Protein AF-A0A915KIN1-F1 (afdb_monomer_lite)

InterPro domains:
  IPR012337 Ribonuclease H-like superfamily [SSF53098] (46-115)
  IPR052035 Zinc finger BED domain-containing [PTHR46481] (47-126)

Structure (mmCIF, N/CA/C/O backbone):
data_AF-A0A915KIN1-F1
#
_entry.id   AF-A0A915KIN1-F1
#
loop_
_atom_site.group_PDB
_atom_site.id
_atom_site.type_symbol
_atom_site.label_atom_id
_atom_site.label_alt_id
_atom_site.label_comp_id
_atom_site.label_asym_id
_atom_site.label_entity_id
_atom_site.label_seq_id
_atom_site.pdbx_PDB_ins_code
_atom_site.Cartn_x
_atom_site.Cartn_y
_atom_site.Cartn_z
_atom_site.occupancy
_atom_site.B_iso_or_equiv
_atom_site.auth_seq_id
_atom_site.auth_comp_id
_atom_site.auth_asym_id
_atom_site.auth_atom_id
_atom_site.pdbx_PDB_model_num
ATOM 1 N N . MET A 1 1 ? 2.874 13.376 5.082 1.00 59.50 1 MET A N 1
ATOM 2 C CA . MET A 1 1 ? 3.609 12.776 6.207 1.00 59.50 1 MET A CA 1
ATOM 3 C C . MET A 1 1 ? 2.782 11.733 6.937 1.00 59.50 1 MET A C 1
ATOM 5 O O . MET A 1 1 ? 2.859 10.599 6.524 1.00 59.50 1 MET A O 1
ATOM 9 N N . ILE A 1 2 ? 1.891 12.050 7.889 1.00 67.19 2 ILE A N 1
ATOM 10 C CA . ILE A 1 2 ? 1.251 11.019 8.751 1.00 67.19 2 ILE A CA 1
ATOM 11 C C . ILE A 1 2 ? 0.640 9.826 7.982 1.00 67.19 2 ILE A C 1
ATOM 13 O O . ILE A 1 2 ? 0.945 8.682 8.293 1.00 67.19 2 ILE A O 1
ATOM 17 N N . ALA A 1 3 ? -0.170 10.084 6.949 1.00 59.47 3 ALA A N 1
ATOM 18 C CA . ALA A 1 3 ? -0.791 9.022 6.147 1.00 59.47 3 ALA A CA 1
ATOM 19 C C . ALA A 1 3 ? 0.141 8.387 5.095 1.00 59.47 3 ALA A C 1
ATOM 21 O O . ALA A 1 3 ? -0.109 7.268 4.662 1.00 59.47 3 ALA A O 1
ATOM 22 N N . LEU A 1 4 ? 1.183 9.102 4.658 1.00 59.25 4 LEU A N 1
ATOM 23 C CA . LEU A 1 4 ? 2.142 8.603 3.661 1.00 59.25 4 LEU A CA 1
ATOM 24 C C . LEU A 1 4 ? 3.247 7.762 4.316 1.00 59.25 4 LEU A C 1
ATOM 26 O O . LEU A 1 4 ? 3.716 6.800 3.718 1.00 59.25 4 LEU A O 1
ATOM 30 N N . ASP A 1 5 ? 3.584 8.093 5.561 1.00 72.44 5 ASP A N 1
ATOM 31 C CA . ASP A 1 5 ? 4.670 7.514 6.357 1.00 72.44 5 ASP A CA 1
ATOM 32 C C . ASP A 1 5 ? 4.147 6.498 7.396 1.00 72.44 5 ASP A C 1
ATOM 34 O O . ASP A 1 5 ? 4.865 6.136 8.328 1.00 72.44 5 ASP A O 1
ATOM 38 N N . ASP A 1 6 ? 2.877 6.089 7.265 1.00 66.88 6 ASP A N 1
ATOM 39 C CA . ASP A 1 6 ? 2.170 5.109 8.110 1.00 66.88 6 ASP A CA 1
ATOM 40 C C . ASP A 1 6 ? 2.308 5.374 9.625 1.00 66.88 6 ASP A C 1
ATOM 42 O O . ASP A 1 6 ? 2.480 4.468 10.442 1.00 66.88 6 ASP A O 1
ATOM 46 N N . GLN A 1 7 ? 2.263 6.651 10.012 1.00 76.50 7 GLN A N 1
ATOM 47 C CA . GLN A 1 7 ? 2.440 7.066 11.399 1.00 76.50 7 GLN A CA 1
ATOM 48 C C . GLN A 1 7 ? 1.143 6.927 12.206 1.00 76.50 7 GLN A C 1
ATOM 50 O O . GLN A 1 7 ? 0.050 7.180 11.686 1.00 76.50 7 GLN A O 1
ATOM 55 N N . PRO A 1 8 ? 1.232 6.592 13.508 1.00 76.25 8 PRO A N 1
ATOM 56 C CA . PRO A 1 8 ? 0.056 6.505 14.361 1.00 76.25 8 PRO A CA 1
ATOM 57 C C . PRO A 1 8 ? -0.618 7.874 14.499 1.00 76.25 8 PRO A C 1
ATOM 59 O O . PRO A 1 8 ? 0.042 8.911 14.540 1.00 76.25 8 PRO A O 1
ATOM 62 N N . PHE A 1 9 ? -1.945 7.885 14.650 1.00 72.75 9 PHE A N 1
ATOM 63 C CA . PHE A 1 9 ? -2.726 9.127 14.763 1.00 72.75 9 PHE A CA 1
ATOM 64 C C . PHE A 1 9 ? -2.316 9.998 15.969 1.00 72.75 9 PHE A C 1
ATOM 66 O O . PHE A 1 9 ? -2.556 11.203 15.975 1.00 72.75 9 PHE A O 1
ATOM 73 N N . SER A 1 10 ? -1.641 9.415 16.967 1.00 77.75 10 SER A N 1
ATOM 74 C CA . SER A 1 10 ? -1.025 10.135 18.088 1.00 77.75 10 SER A CA 1
ATOM 75 C C . SER A 1 10 ? 0.025 11.163 17.647 1.00 77.75 10 SER A C 1
ATOM 77 O O . SER A 1 10 ? 0.214 12.160 18.340 1.00 77.75 10 SER A O 1
ATOM 79 N N . MET A 1 11 ? 0.648 10.997 16.470 1.00 82.88 11 MET A N 1
ATOM 80 C CA . MET A 1 11 ? 1.576 11.984 15.902 1.00 82.88 11 MET A CA 1
ATOM 81 C C . MET A 1 11 ? 0.930 13.355 15.707 1.00 82.88 11 MET A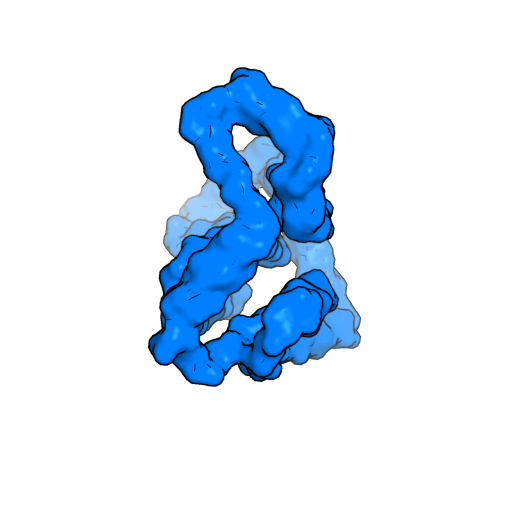 C 1
ATOM 83 O O . MET A 1 11 ? 1.594 14.367 15.911 1.00 82.88 11 MET A O 1
ATOM 87 N N . ALA A 1 12 ? -0.368 13.406 15.390 1.00 79.31 12 ALA A N 1
ATOM 88 C CA . ALA A 1 12 ? -1.092 14.664 15.228 1.00 79.31 12 ALA A CA 1
ATOM 89 C C . ALA A 1 12 ? -1.254 15.451 16.546 1.00 79.31 12 ALA A C 1
ATOM 91 O O . ALA A 1 12 ? -1.556 16.640 16.509 1.00 79.31 12 ALA A O 1
ATOM 92 N N . GLY A 1 13 ? -1.058 14.800 17.699 1.00 79.44 13 GLY A N 1
ATOM 93 C CA . GLY A 1 13 ? -1.089 15.427 19.023 1.00 79.44 13 GLY A CA 1
ATOM 94 C C . GLY A 1 13 ? 0.291 15.749 19.604 1.00 79.44 13 GLY A C 1
ATOM 95 O O . GLY A 1 13 ? 0.368 16.369 20.663 1.00 79.44 13 GLY A O 1
ATOM 96 N N . ASN A 1 14 ? 1.384 15.343 18.948 1.00 86.88 14 ASN A N 1
ATOM 97 C CA . ASN A 1 14 ? 2.732 15.552 19.474 1.00 86.88 14 ASN A CA 1
ATOM 98 C C . ASN A 1 14 ? 3.139 17.028 19.445 1.00 86.88 14 ASN A C 1
ATOM 100 O O . ASN A 1 14 ? 2.873 17.745 18.481 1.00 86.88 14 ASN A O 1
ATOM 104 N N . LEU A 1 15 ? 3.884 17.462 20.468 1.00 88.50 15 LEU A N 1
ATOM 105 C CA . LEU A 1 15 ? 4.315 18.856 20.626 1.00 88.50 15 LEU A CA 1
ATOM 106 C C . LEU A 1 15 ? 5.065 19.387 19.394 1.00 88.50 15 LEU A C 1
ATOM 108 O O . LEU A 1 15 ? 4.834 20.521 18.979 1.00 88.50 15 LEU A O 1
ATOM 112 N N . GLY A 1 16 ? 5.930 18.562 18.794 1.00 89.88 16 GLY A N 1
ATOM 113 C CA . GLY A 1 16 ? 6.670 18.918 17.582 1.00 89.88 16 GLY A CA 1
ATOM 114 C C . GLY A 1 16 ? 5.753 19.183 16.386 1.00 89.88 16 GLY A C 1
ATOM 115 O O . GLY A 1 16 ? 5.875 20.220 15.739 1.00 89.88 16 GLY A O 1
ATOM 116 N N . PHE A 1 17 ? 4.783 18.298 16.143 1.00 87.88 17 PHE A N 1
ATOM 117 C CA . PHE A 1 17 ? 3.814 18.459 15.058 1.00 87.88 17 PHE A CA 1
ATOM 118 C C . PHE A 1 17 ? 2.905 19.672 15.289 1.00 87.88 17 PHE A C 1
ATOM 120 O O . PHE A 1 17 ? 2.685 20.468 14.381 1.00 87.88 17 PHE A O 1
ATOM 127 N N . THR A 1 18 ? 2.451 19.880 16.526 1.00 88.50 18 THR A N 1
ATOM 128 C CA . THR A 1 18 ? 1.632 21.039 16.900 1.00 88.50 18 THR A CA 1
ATOM 129 C C . THR A 1 18 ? 2.379 22.358 16.698 1.00 88.50 18 THR A C 1
ATOM 131 O O . THR A 1 18 ? 1.809 23.315 16.176 1.00 88.50 18 THR A O 1
ATOM 134 N N . ARG A 1 19 ? 3.662 22.428 17.078 1.00 92.50 19 ARG A N 1
ATOM 135 C CA . ARG A 1 19 ? 4.508 23.610 16.835 1.00 92.50 19 ARG A CA 1
ATOM 136 C C . ARG A 1 19 ? 4.725 23.850 15.344 1.00 92.50 19 ARG A C 1
ATOM 138 O O . ARG A 1 19 ? 4.597 24.985 14.903 1.00 92.50 19 ARG A O 1
ATOM 145 N N . LEU A 1 20 ? 4.993 22.794 14.577 1.00 91.56 20 LEU A N 1
ATOM 146 C CA . LEU A 1 20 ? 5.152 22.882 13.127 1.00 91.56 20 LEU A CA 1
ATOM 147 C C . LEU A 1 20 ? 3.888 23.432 12.458 1.00 91.56 20 LEU A C 1
ATOM 149 O O . LEU A 1 20 ? 3.974 24.360 11.662 1.00 91.56 20 LEU A O 1
ATOM 153 N N . MET A 1 21 ? 2.714 22.907 12.808 1.00 91.06 21 MET A N 1
ATOM 154 C CA . MET A 1 21 ? 1.451 23.351 12.216 1.00 91.06 21 MET A CA 1
ATOM 155 C C . MET A 1 21 ? 1.132 24.809 12.548 1.00 91.06 21 MET A C 1
ATOM 157 O O . MET A 1 21 ? 0.655 25.523 11.676 1.00 91.06 21 MET A O 1
ATOM 161 N N . LYS A 1 22 ? 1.487 25.290 13.747 1.00 92.06 22 LYS A N 1
ATOM 162 C CA . LYS A 1 22 ? 1.381 26.720 14.084 1.00 92.06 22 LYS A CA 1
ATOM 163 C C . LYS A 1 22 ? 2.263 27.620 13.214 1.00 92.06 22 LYS A C 1
ATOM 165 O O . LYS A 1 22 ? 1.916 28.777 13.031 1.00 92.06 22 LYS A O 1
ATOM 170 N N . LEU A 1 23 ? 3.390 27.117 12.710 1.00 92.31 23 LEU A N 1
ATOM 171 C CA . LEU A 1 23 ? 4.284 27.879 11.833 1.00 92.31 23 LEU A CA 1
ATOM 172 C C . LEU A 1 23 ? 3.848 27.805 10.368 1.00 92.31 23 LEU A C 1
ATOM 174 O O . LEU A 1 23 ? 3.827 28.817 9.680 1.00 92.31 23 LEU A O 1
ATOM 178 N N . VAL A 1 24 ? 3.512 26.605 9.891 1.00 95.19 24 VAL A N 1
ATOM 179 C CA . VAL A 1 24 ? 3.211 26.351 8.473 1.00 95.19 24 VAL A CA 1
ATOM 180 C C . VAL A 1 24 ? 1.799 26.801 8.100 1.00 95.19 24 VAL A C 1
ATOM 182 O O . VAL A 1 24 ? 1.582 27.293 6.999 1.00 95.19 24 VAL A O 1
ATOM 185 N N . ALA A 1 25 ? 0.833 26.616 8.999 1.00 90.69 25 ALA A N 1
ATOM 186 C CA . ALA A 1 25 ? -0.571 26.934 8.768 1.00 90.69 25 ALA A CA 1
ATOM 187 C C . ALA A 1 25 ? -1.231 27.387 10.086 1.00 90.69 25 ALA A C 1
ATOM 189 O O . ALA A 1 25 ? -2.024 26.636 10.660 1.00 90.69 25 ALA A O 1
ATOM 190 N N . PRO A 1 26 ? -0.912 28.597 10.588 1.00 91.44 26 PRO A N 1
ATOM 191 C CA . PRO A 1 26 ? -1.399 29.096 11.881 1.00 91.44 26 PRO A CA 1
ATOM 192 C C . PRO A 1 26 ? -2.927 29.162 11.979 1.00 91.44 26 PRO A C 1
ATOM 194 O O . PRO A 1 26 ? -3.481 29.016 13.066 1.00 91.44 26 PRO A O 1
ATOM 197 N N . GLU A 1 27 ? -3.609 29.342 10.848 1.00 93.19 27 GLU A N 1
ATOM 198 C CA . GLU A 1 27 ? -5.072 29.382 10.769 1.00 93.19 27 GLU A CA 1
ATOM 199 C C . GLU A 1 27 ? -5.719 27.992 10.915 1.00 93.19 27 GLU A C 1
ATOM 201 O O . GLU A 1 27 ? -6.915 27.875 11.189 1.00 93.19 27 GLU A O 1
ATOM 206 N N . TYR A 1 28 ? -4.948 26.911 10.755 1.00 86.88 28 TYR A N 1
ATOM 207 C CA . TYR A 1 28 ? -5.469 25.553 10.828 1.00 86.88 28 TYR A CA 1
ATOM 208 C C . TYR A 1 28 ? -5.550 25.055 12.277 1.00 86.88 28 TYR A C 1
ATOM 210 O O . TYR A 1 28 ? -4.548 24.706 12.906 1.00 86.88 28 TYR A O 1
ATOM 218 N N . SER A 1 29 ? -6.773 24.949 12.804 1.00 81.88 29 SER A N 1
ATOM 219 C CA . SER A 1 29 ? -7.019 24.407 14.145 1.00 81.88 29 SER A CA 1
ATOM 220 C C . SER A 1 29 ? -6.908 22.878 14.168 1.00 81.88 29 SER A C 1
ATOM 222 O O . SER A 1 29 ? -7.795 22.147 13.711 1.00 81.88 29 SER A O 1
ATOM 224 N N . LEU A 1 30 ? -5.802 22.379 14.728 1.00 81.62 30 LEU A N 1
ATOM 225 C CA . LEU A 1 30 ? -5.609 20.957 14.995 1.00 81.62 30 LEU A CA 1
ATOM 226 C C . LEU A 1 30 ? -6.582 20.482 16.077 1.00 81.62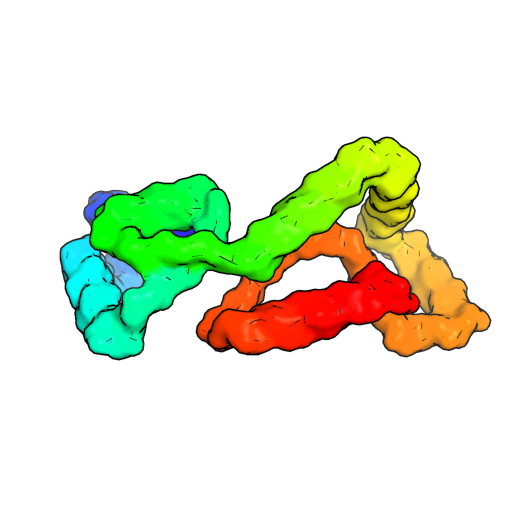 30 LEU A C 1
ATOM 228 O O . LEU A 1 30 ? -6.408 20.742 17.267 1.00 81.62 30 LEU A O 1
ATOM 232 N N . LYS A 1 31 ? -7.599 19.730 15.660 1.00 80.19 31 LYS A N 1
ATOM 233 C CA . LYS A 1 31 ? -8.512 19.061 16.589 1.00 80.19 31 LYS A CA 1
ATOM 234 C C . LYS A 1 31 ? -7.795 17.948 17.354 1.00 80.19 31 LYS A C 1
ATOM 236 O O . LYS A 1 31 ? -6.909 17.277 16.824 1.00 80.19 31 LYS A O 1
ATOM 241 N N . SER A 1 32 ? -8.228 17.711 18.590 1.00 77.31 32 SER A N 1
ATOM 242 C CA . SER A 1 32 ? -7.722 16.603 19.399 1.00 77.31 32 SER A CA 1
ATOM 243 C C . SER A 1 32 ? -8.085 15.249 18.782 1.00 77.31 32 SER A C 1
ATOM 245 O O . SER A 1 32 ? -9.084 15.108 18.070 1.00 77.31 32 SER A O 1
ATOM 247 N N . GLN A 1 33 ? -7.295 14.219 19.089 1.00 72.12 33 GLN A N 1
ATOM 248 C CA . GLN A 1 33 ? -7.574 12.848 18.654 1.00 72.12 33 GLN A CA 1
ATOM 249 C C . GLN A 1 33 ? -8.992 12.401 19.046 1.00 72.12 33 GLN A C 1
ATOM 251 O O . GLN A 1 33 ? -9.677 11.756 18.253 1.00 72.12 33 GLN A O 1
ATOM 256 N N . THR A 1 34 ? -9.458 12.783 20.235 1.00 77.06 34 THR A N 1
ATOM 257 C CA . THR A 1 34 ? -10.815 12.497 20.714 1.00 77.06 34 THR A CA 1
ATOM 258 C C . THR A 1 34 ? -11.869 13.156 19.832 1.00 77.06 34 THR A C 1
ATOM 260 O O . THR A 1 34 ? -12.813 12.487 19.423 1.00 77.06 34 THR A O 1
ATOM 263 N N . ALA A 1 35 ? -11.673 14.421 19.449 1.00 77.81 35 ALA A N 1
ATOM 264 C CA . ALA A 1 35 ? -12.586 15.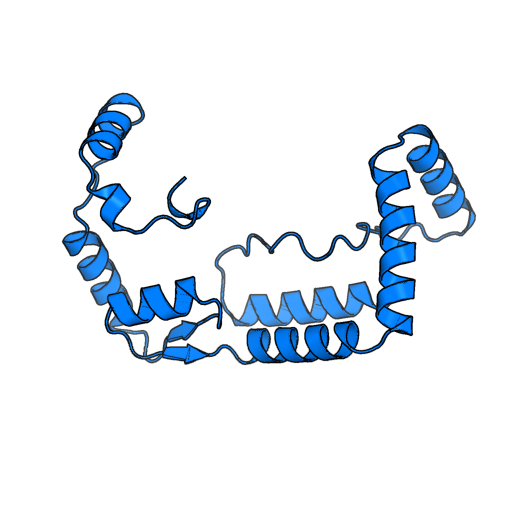129 18.557 1.00 77.81 35 ALA A CA 1
ATOM 265 C C . ALA A 1 35 ? -12.640 14.487 17.161 1.00 77.81 35 ALA A C 1
ATOM 267 O O . ALA A 1 35 ? -13.726 14.334 16.604 1.00 77.81 35 ALA A O 1
ATOM 268 N N . TYR A 1 36 ? -11.503 14.035 16.621 1.00 74.06 36 TYR A N 1
ATOM 269 C CA . TYR A 1 36 ? -11.487 13.271 15.369 1.00 74.06 36 TYR A CA 1
ATOM 270 C C . TYR A 1 36 ? -12.233 11.939 15.494 1.00 74.06 36 TYR A C 1
ATOM 272 O O . TYR A 1 36 ? -13.046 11.627 14.626 1.00 74.06 36 TYR A O 1
ATOM 280 N N . LYS A 1 37 ? -12.028 11.184 16.585 1.00 74.81 37 LYS A N 1
ATOM 281 C CA . LYS A 1 37 ? -12.775 9.942 16.862 1.00 74.81 37 LYS A CA 1
ATOM 282 C C . LYS A 1 37 ? -14.284 10.194 16.955 1.00 74.81 37 LYS A C 1
ATOM 284 O O . LYS A 1 37 ? -15.067 9.404 16.436 1.00 74.81 37 LYS A O 1
ATOM 289 N N . GLN A 1 38 ? -14.699 11.288 17.590 1.00 76.31 38 GLN A N 1
ATOM 290 C CA . GLN A 1 38 ? -16.107 11.642 17.793 1.00 76.31 38 GLN A CA 1
ATOM 291 C C . GLN A 1 38 ? -16.778 12.134 16.504 1.00 76.31 38 GLN A C 1
ATOM 293 O O . GLN A 1 38 ? -17.895 11.720 16.203 1.00 76.31 38 GLN A O 1
ATOM 298 N N . GLN A 1 39 ? -16.078 12.947 15.703 1.00 73.31 39 GLN A N 1
ATOM 299 C CA . GLN A 1 39 ? -16.534 13.329 14.363 1.00 73.31 39 GLN A CA 1
ATOM 300 C C . GLN A 1 39 ? -16.656 12.119 13.444 1.00 73.31 39 GLN A C 1
ATOM 302 O O . GLN A 1 39 ? -17.644 12.011 12.722 1.00 73.31 39 GLN A O 1
ATOM 307 N N . PHE A 1 40 ? -15.693 11.192 13.507 1.00 70.62 40 PHE A N 1
ATOM 308 C CA . PHE A 1 40 ? -15.826 9.907 12.837 1.00 70.62 40 PHE A CA 1
ATOM 309 C C . PHE A 1 40 ? -17.093 9.207 13.331 1.00 70.62 40 PHE A C 1
ATOM 311 O O . PHE A 1 40 ? -17.989 9.024 12.524 1.00 70.62 40 PHE A O 1
ATOM 318 N N . LYS A 1 41 ? -17.259 8.934 14.634 1.00 68.44 41 LYS A N 1
ATOM 319 C CA . LYS A 1 41 ? -18.465 8.273 15.185 1.00 68.44 41 LYS A CA 1
ATOM 320 C C . LYS A 1 41 ? -19.791 8.898 14.719 1.00 68.44 41 LYS A C 1
ATOM 322 O O . LYS A 1 41 ? -20.727 8.157 14.439 1.00 68.44 41 LYS A O 1
ATOM 327 N N . ALA A 1 42 ? -19.876 10.223 14.591 1.00 69.62 42 ALA A N 1
ATOM 328 C CA . ALA A 1 42 ? -21.077 10.904 14.097 1.00 69.62 42 ALA A CA 1
ATOM 329 C C . ALA A 1 42 ? -21.404 10.580 12.624 1.00 69.62 42 ALA A C 1
ATOM 331 O O . ALA A 1 42 ? -22.574 10.410 12.288 1.00 69.62 42 ALA A O 1
ATOM 332 N N . LEU A 1 43 ? -20.387 10.432 11.768 1.00 64.31 43 LEU A N 1
ATOM 333 C CA . LEU A 1 43 ? -20.539 10.010 10.369 1.00 64.31 43 LEU A CA 1
ATOM 334 C C . LEU A 1 43 ? -21.014 8.549 10.230 1.00 64.31 43 LEU A C 1
ATOM 336 O O . LEU A 1 43 ? -21.564 8.200 9.191 1.00 64.31 43 LEU A O 1
ATOM 340 N N . TYR A 1 44 ? -20.843 7.703 11.256 1.00 62.41 44 TYR A N 1
ATOM 341 C CA . TYR A 1 44 ? -21.196 6.272 11.211 1.00 62.41 44 TYR A CA 1
ATOM 342 C C . TYR A 1 44 ? -22.615 5.943 11.694 1.00 62.41 44 TYR A C 1
ATOM 344 O O . TYR A 1 44 ? -22.990 4.777 11.656 1.00 62.41 44 TYR A O 1
ATOM 352 N N . LYS A 1 45 ? -23.453 6.922 12.076 1.00 63.47 45 LYS A N 1
ATOM 353 C CA . LYS A 1 45 ? -24.875 6.649 12.398 1.00 63.47 45 LYS A CA 1
ATOM 354 C C . LYS A 1 45 ? -25.645 5.985 11.244 1.00 63.47 45 LYS A C 1
ATOM 356 O O . LYS A 1 45 ? -26.665 5.354 11.488 1.00 63.47 45 LYS A O 1
ATOM 361 N N . THR A 1 46 ? -25.163 6.129 10.012 1.00 63.81 46 THR A N 1
ATOM 362 C CA . THR A 1 46 ? -25.748 5.574 8.781 1.00 63.81 46 THR A CA 1
ATOM 363 C C . THR A 1 46 ? -24.933 4.427 8.177 1.00 63.81 46 THR A C 1
ATOM 365 O O . THR A 1 46 ? -25.330 3.867 7.158 1.00 63.81 46 THR A O 1
ATOM 368 N N . VAL A 1 47 ? -23.787 4.068 8.763 1.00 68.19 47 VAL A N 1
ATOM 369 C CA . VAL A 1 47 ? -22.879 3.054 8.212 1.00 68.19 47 VAL A CA 1
ATOM 370 C C . VAL A 1 47 ? -22.960 1.795 9.064 1.00 68.19 47 VAL A C 1
ATOM 372 O O . VAL A 1 47 ? -22.497 1.773 10.199 1.00 68.19 47 VAL A O 1
ATOM 375 N N . HIS A 1 48 ? -23.528 0.736 8.491 1.00 71.12 48 HIS A N 1
ATOM 376 C CA . HIS A 1 48 ? -23.763 -0.523 9.198 1.00 71.12 48 HIS A CA 1
ATOM 377 C C . HIS A 1 48 ? -22.515 -1.413 9.309 1.00 71.12 48 HIS A C 1
ATOM 379 O O . HIS A 1 48 ? -22.329 -2.065 10.328 1.00 71.12 48 HIS A O 1
ATOM 385 N N . ILE A 1 49 ? -21.658 -1.450 8.280 1.00 78.06 49 ILE A N 1
ATOM 386 C CA . ILE A 1 49 ? -20.465 -2.313 8.222 1.00 78.06 49 ILE A CA 1
ATOM 387 C C . ILE A 1 49 ? -19.314 -1.574 7.538 1.00 78.06 49 ILE A C 1
ATOM 389 O O . ILE A 1 49 ? -19.495 -0.938 6.498 1.00 78.06 49 ILE A O 1
ATOM 393 N N . ILE A 1 50 ? -18.106 -1.720 8.087 1.00 81.56 50 ILE A N 1
ATOM 394 C CA . ILE A 1 50 ? -16.872 -1.235 7.465 1.00 81.56 50 ILE A CA 1
ATOM 395 C C . ILE A 1 50 ? -16.232 -2.365 6.657 1.00 81.56 50 ILE A C 1
ATOM 397 O O . ILE A 1 50 ? -15.845 -3.396 7.208 1.00 81.56 50 ILE A O 1
ATOM 401 N N . LEU A 1 51 ? -16.068 -2.152 5.350 1.00 87.00 51 LEU A N 1
ATOM 402 C CA . LEU A 1 51 ? -15.231 -3.006 4.508 1.00 87.00 51 LEU A CA 1
ATOM 403 C C . LEU A 1 51 ? -13.783 -2.526 4.588 1.00 87.00 51 LEU A C 1
ATOM 405 O O . LEU A 1 51 ? -13.477 -1.388 4.233 1.00 87.00 51 LEU A O 1
ATOM 409 N N . ARG A 1 52 ? -12.886 -3.396 5.048 1.00 84.44 52 ARG A N 1
ATOM 410 C CA . ARG A 1 52 ? -11.466 -3.080 5.228 1.00 84.44 52 ARG A CA 1
ATOM 411 C C . ARG A 1 52 ? -10.566 -3.830 4.256 1.00 84.44 52 ARG A C 1
ATOM 413 O O . ARG A 1 52 ? -10.811 -4.984 3.906 1.00 84.44 52 ARG A O 1
ATOM 420 N N . ASP A 1 53 ? -9.468 -3.185 3.885 1.00 82.38 53 ASP A N 1
ATOM 421 C CA . ASP A 1 53 ? -8.303 -3.879 3.343 1.00 82.38 53 ASP A CA 1
ATOM 422 C C . ASP A 1 53 ? -7.729 -4.825 4.423 1.00 82.38 53 ASP A C 1
ATOM 424 O O . ASP A 1 53 ? -7.850 -4.592 5.630 1.00 82.38 53 ASP A O 1
ATOM 428 N N . SER A 1 54 ? -7.138 -5.934 3.990 1.00 81.12 54 SER A N 1
ATOM 429 C CA . SER A 1 54 ? -6.480 -6.901 4.865 1.00 81.12 54 SER A CA 1
ATOM 430 C C . SER A 1 54 ? -5.039 -6.540 5.234 1.00 81.12 54 SER A C 1
ATOM 432 O O . SER A 1 54 ? -4.403 -7.299 5.974 1.00 81.12 54 SER A O 1
ATOM 434 N N . ALA A 1 55 ? -4.555 -5.378 4.792 1.00 79.00 55 ALA A N 1
ATOM 435 C CA . ALA A 1 55 ? -3.304 -4.769 5.215 1.00 79.00 55 ALA A CA 1
ATOM 436 C C . ALA A 1 55 ? -3.221 -4.619 6.746 1.00 79.00 55 ALA A C 1
ATOM 438 O O . ALA A 1 55 ? -4.167 -4.185 7.408 1.00 79.00 55 ALA A O 1
ATOM 439 N N . ALA A 1 56 ? -2.073 -4.989 7.322 1.00 80.62 56 ALA A N 1
ATOM 440 C CA . ALA A 1 56 ? -1.880 -5.082 8.772 1.00 80.62 56 ALA A CA 1
ATOM 441 C C . ALA A 1 56 ? -2.145 -3.758 9.513 1.00 80.62 56 ALA A C 1
ATOM 443 O O . ALA A 1 56 ? -2.741 -3.765 10.590 1.00 80.62 56 ALA A O 1
ATOM 444 N N . ASN A 1 57 ? -1.768 -2.629 8.913 1.00 80.94 57 ASN A N 1
ATOM 445 C CA . ASN A 1 57 ? -2.021 -1.293 9.448 1.00 80.94 57 ASN A CA 1
ATOM 446 C C . ASN A 1 57 ? -3.522 -0.964 9.507 1.00 80.94 57 ASN A C 1
ATOM 448 O O . ASN A 1 57 ? -3.990 -0.453 10.521 1.00 80.94 57 ASN A O 1
ATOM 452 N N . ILE A 1 58 ? -4.305 -1.345 8.493 1.00 82.25 58 ILE A N 1
ATOM 453 C CA . ILE A 1 58 ? -5.764 -1.177 8.493 1.00 82.25 58 ILE A CA 1
ATOM 454 C C . ILE A 1 58 ? -6.418 -2.088 9.535 1.00 82.25 58 ILE A C 1
ATOM 456 O O . ILE A 1 58 ? -7.299 -1.644 10.272 1.00 82.25 58 ILE A O 1
ATOM 460 N N . LYS A 1 59 ? -5.958 -3.343 9.666 1.00 84.50 59 LYS A N 1
ATOM 461 C CA . LYS A 1 59 ? -6.441 -4.249 10.725 1.00 84.50 59 LYS A CA 1
ATOM 462 C C . LYS A 1 59 ? -6.202 -3.660 12.117 1.00 84.50 59 LYS A C 1
ATOM 464 O O . LYS A 1 59 ? -7.091 -3.732 12.961 1.00 84.50 59 LYS A O 1
ATOM 4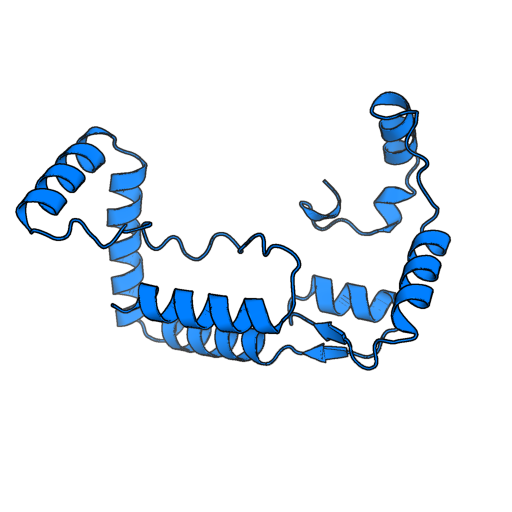69 N N . LYS A 1 60 ? -5.022 -3.074 12.338 1.00 82.62 60 LYS A N 1
ATOM 470 C CA . LYS A 1 60 ? -4.657 -2.427 13.600 1.00 82.62 60 LYS A CA 1
ATOM 471 C C . LYS A 1 60 ? -5.486 -1.167 13.849 1.00 82.62 60 LYS A C 1
ATOM 473 O O . LYS A 1 60 ? -6.079 -1.055 14.909 1.00 82.62 60 LYS A O 1
ATOM 478 N N . ALA A 1 61 ? -5.616 -0.285 12.860 1.00 80.12 61 ALA A N 1
ATOM 479 C CA . ALA A 1 61 ? -6.389 0.948 12.987 1.00 80.12 61 ALA A CA 1
ATOM 480 C C . ALA A 1 61 ? -7.861 0.685 13.335 1.00 80.12 61 ALA A C 1
ATOM 482 O O . ALA A 1 61 ? -8.412 1.349 14.205 1.00 80.12 61 ALA A O 1
ATOM 483 N N . ILE A 1 62 ? -8.491 -0.309 12.700 1.00 84.38 62 ILE A N 1
ATOM 484 C CA . ILE A 1 62 ? -9.872 -0.692 13.019 1.00 84.38 62 ILE A CA 1
ATOM 485 C C . ILE A 1 62 ? -9.981 -1.244 14.449 1.00 84.38 62 ILE A C 1
ATOM 487 O O . ILE A 1 62 ? -10.928 -0.912 15.158 1.00 84.38 62 ILE A O 1
ATOM 491 N N . LYS A 1 63 ? -8.998 -2.042 14.887 1.00 84.00 63 LYS A N 1
ATOM 492 C CA . LYS A 1 63 ? -8.939 -2.576 16.254 1.00 84.00 63 LYS A CA 1
ATOM 493 C C . LYS A 1 63 ? -8.752 -1.466 17.294 1.00 84.00 63 LYS A C 1
ATOM 495 O O . LYS A 1 63 ? -9.471 -1.450 18.282 1.00 84.00 63 LYS A O 1
ATOM 500 N N . ASP A 1 64 ? -7.850 -0.517 17.042 1.00 83.12 64 ASP A N 1
ATOM 501 C CA . ASP A 1 64 ? -7.570 0.637 17.915 1.00 83.12 64 ASP A CA 1
ATOM 502 C C . ASP A 1 64 ? -8.754 1.620 18.000 1.00 83.12 64 ASP A C 1
ATOM 504 O O . ASP A 1 64 ? -8.848 2.446 18.915 1.00 83.12 64 ASP A O 1
ATOM 508 N N . LEU A 1 65 ? -9.641 1.571 17.006 1.00 79.56 65 LEU A N 1
ATOM 509 C CA . LEU A 1 65 ? -10.882 2.332 16.962 1.00 79.56 65 LEU A CA 1
ATOM 510 C C . LEU A 1 65 ? -12.095 1.537 17.473 1.00 79.56 65 LEU A C 1
ATOM 512 O O . LEU A 1 65 ? -13.182 2.107 17.529 1.00 79.56 65 LEU A O 1
ATOM 516 N N . GLU A 1 66 ? -11.902 0.271 17.860 1.00 80.81 66 GLU A N 1
ATOM 517 C CA . GLU A 1 66 ? -12.933 -0.630 18.395 1.00 80.81 66 GLU A CA 1
ATOM 518 C C . GLU A 1 66 ? -14.155 -0.771 17.470 1.00 80.81 66 GLU A C 1
ATOM 520 O O . GLU A 1 66 ? -15.297 -0.819 17.922 1.00 80.81 66 GLU A O 1
ATOM 525 N N . PHE A 1 67 ? -13.921 -0.827 16.154 1.00 78.94 67 PHE A N 1
ATOM 526 C CA . PHE A 1 67 ? -14.992 -0.981 15.167 1.00 78.94 67 PHE A CA 1
ATOM 527 C C . PHE A 1 67 ? -15.107 -2.405 14.628 1.00 78.94 67 PHE A C 1
ATOM 529 O O . PHE A 1 67 ? -14.114 -3.092 14.371 1.00 78.94 67 PHE A O 1
ATOM 536 N N . GLU A 1 68 ? -16.345 -2.814 14.364 1.00 81.12 68 GLU A N 1
ATOM 537 C CA . GLU A 1 68 ? -16.639 -4.047 13.647 1.00 81.12 68 GLU A CA 1
ATOM 538 C C . GLU A 1 68 ? -16.402 -3.862 12.141 1.00 81.12 68 GLU A C 1
ATOM 540 O O . GLU A 1 68 ? -16.741 -2.833 11.547 1.00 81.12 68 GLU A O 1
ATOM 545 N N . SER A 1 69 ? -15.752 -4.840 11.507 1.00 87.62 69 SER A N 1
ATOM 546 C CA . SER A 1 69 ? -15.394 -4.744 10.090 1.00 87.62 69 SER A CA 1
ATOM 547 C C . SER A 1 69 ? -15.222 -6.100 9.420 1.00 87.62 69 SER A C 1
ATOM 549 O O . SER A 1 69 ? -14.740 -7.066 10.019 1.00 87.62 69 SER A O 1
ATOM 551 N N . VAL A 1 70 ? -15.503 -6.126 8.120 1.00 87.62 70 VAL A N 1
ATOM 552 C CA . VAL A 1 70 ? -15.348 -7.298 7.256 1.00 87.62 70 VAL A CA 1
ATOM 553 C C . VAL A 1 70 ? -14.238 -7.040 6.242 1.00 87.62 70 VAL A C 1
ATOM 555 O O . VAL A 1 70 ? -14.039 -5.919 5.773 1.00 87.62 70 VAL A O 1
ATOM 558 N N . SER A 1 71 ? -13.476 -8.078 5.908 1.00 84.19 71 SER A N 1
ATOM 559 C CA . SER A 1 71 ? -12.432 -7.973 4.885 1.00 84.19 71 SER A CA 1
ATOM 560 C C . SER A 1 71 ? -13.054 -7.785 3.499 1.00 84.19 71 SER A C 1
ATOM 562 O O . SER A 1 71 ? -13.999 -8.476 3.133 1.00 84.19 71 SER A O 1
ATOM 564 N N . CYS A 1 72 ? -12.504 -6.872 2.702 1.00 86.12 72 CYS A N 1
ATOM 565 C CA . CYS A 1 72 ? -12.957 -6.629 1.339 1.00 86.12 72 CYS A CA 1
ATOM 566 C C . CYS A 1 72 ? -12.654 -7.835 0.433 1.00 86.12 72 CYS A C 1
ATOM 568 O O . CYS A 1 72 ? -11.489 -8.183 0.222 1.00 86.12 72 CYS A O 1
ATOM 570 N N . ILE A 1 73 ? -13.700 -8.431 -0.149 1.00 84.12 73 ILE A N 1
ATOM 571 C CA . ILE A 1 73 ? -13.600 -9.591 -1.053 1.00 84.12 73 ILE A CA 1
ATOM 572 C C . ILE A 1 73 ? -12.730 -9.269 -2.273 1.00 84.12 73 ILE A C 1
ATOM 574 O O . ILE A 1 73 ? -11.912 -10.087 -2.676 1.00 84.12 73 ILE A O 1
ATOM 578 N N . VAL A 1 74 ? -12.833 -8.055 -2.822 1.00 81.75 74 VAL A N 1
ATOM 579 C CA . VAL A 1 74 ? -12.031 -7.626 -3.982 1.00 81.75 74 VAL A CA 1
ATOM 580 C C . VAL A 1 74 ? -10.538 -7.648 -3.655 1.00 81.75 74 VAL A C 1
ATOM 582 O O . VAL A 1 74 ? -9.733 -8.141 -4.442 1.00 81.75 74 VAL A O 1
ATOM 585 N N . HIS A 1 75 ? -10.162 -7.169 -2.465 1.00 74.06 75 HIS A N 1
ATOM 586 C CA . HIS A 1 75 ? -8.771 -7.218 -2.025 1.00 74.06 75 HIS A CA 1
ATOM 587 C C . HIS A 1 75 ? -8.309 -8.666 -1.809 1.00 74.06 75 HIS A C 1
ATOM 589 O O . HIS A 1 75 ? -7.212 -9.024 -2.225 1.00 74.06 75 HIS A O 1
ATOM 595 N N . GLN A 1 76 ? -9.156 -9.511 -1.216 1.00 82.50 76 GLN A N 1
ATOM 596 C CA . GLN A 1 76 ? -8.859 -10.933 -1.022 1.00 82.50 76 GLN A CA 1
ATOM 597 C C . GLN A 1 76 ? -8.638 -11.666 -2.350 1.00 82.50 76 GLN A C 1
ATOM 599 O O . GLN A 1 76 ? -7.635 -12.355 -2.506 1.00 82.50 76 GLN A O 1
ATOM 604 N N . LEU A 1 77 ? -9.503 -11.447 -3.341 1.00 85.62 77 LEU A N 1
ATOM 605 C CA . LEU A 1 77 ? -9.332 -12.005 -4.683 1.00 85.62 77 LEU A CA 1
ATOM 606 C C . LEU A 1 77 ? -8.035 -11.522 -5.331 1.00 85.62 77 LEU A C 1
ATOM 608 O O . LEU A 1 77 ? -7.290 -12.323 -5.891 1.00 85.62 77 LEU A O 1
ATOM 612 N N . ASN A 1 78 ? -7.717 -10.232 -5.210 1.00 80.88 78 ASN A N 1
ATOM 613 C CA . ASN A 1 78 ? -6.463 -9.700 -5.727 1.00 80.88 78 ASN A CA 1
ATOM 614 C C . ASN A 1 78 ? -5.238 -10.350 -5.058 1.00 80.88 78 ASN A C 1
ATOM 616 O O . ASN A 1 78 ? -4.259 -10.642 -5.743 1.00 80.88 78 ASN A O 1
ATOM 620 N N . LEU A 1 79 ? -5.275 -10.610 -3.748 1.00 83.06 79 LEU A N 1
ATOM 621 C CA . LEU A 1 79 ? -4.200 -11.332 -3.060 1.00 83.06 79 LEU A CA 1
ATOM 622 C C . LEU A 1 79 ? -4.058 -12.766 -3.581 1.00 83.06 79 LEU A C 1
ATOM 624 O O . LEU A 1 79 ? -2.946 -13.173 -3.904 1.00 83.06 79 LEU A O 1
ATOM 628 N N . VAL A 1 80 ? -5.167 -13.498 -3.721 1.00 88.56 80 VAL A N 1
ATOM 629 C CA . VAL A 1 80 ? -5.171 -14.884 -4.220 1.00 88.56 80 VAL A CA 1
ATOM 630 C C . VAL A 1 80 ? -4.621 -14.965 -5.644 1.00 88.56 80 VAL A C 1
ATOM 632 O O . VAL A 1 80 ? -3.765 -15.799 -5.929 1.00 88.56 80 VAL A O 1
ATOM 635 N N . VAL A 1 81 ? -5.056 -14.071 -6.534 1.00 87.12 81 VAL A N 1
ATOM 636 C CA . VAL A 1 81 ? -4.573 -14.028 -7.922 1.00 87.12 81 VAL A CA 1
ATOM 637 C C . VAL A 1 81 ? -3.077 -13.714 -7.975 1.00 87.12 81 VAL A C 1
ATOM 639 O O . VAL A 1 81 ? -2.336 -14.374 -8.700 1.00 87.12 81 VAL A O 1
ATOM 642 N N . ASN A 1 82 ? -2.602 -12.740 -7.193 1.00 83.50 82 ASN A N 1
ATOM 643 C CA . ASN A 1 82 ? -1.178 -12.393 -7.172 1.00 83.50 82 ASN A CA 1
ATOM 644 C C . ASN A 1 82 ? -0.311 -13.503 -6.561 1.00 83.50 82 ASN A C 1
ATOM 646 O O . ASN A 1 82 ? 0.802 -13.729 -7.034 1.00 83.50 82 ASN A O 1
ATOM 650 N N . ASP A 1 83 ? -0.813 -14.212 -5.549 1.00 87.81 83 ASP A N 1
ATOM 651 C CA . ASP A 1 83 ? -0.143 -15.379 -4.972 1.00 87.81 83 ASP A CA 1
ATOM 652 C C . ASP A 1 83 ? -0.051 -16.528 -5.990 1.00 87.81 83 ASP A C 1
ATOM 654 O O . ASP A 1 83 ? 1.026 -17.090 -6.194 1.00 87.81 83 ASP A O 1
ATOM 658 N N . ALA A 1 84 ? -1.136 -16.809 -6.718 1.00 89.75 84 ALA A N 1
ATOM 659 C CA . ALA A 1 84 ? -1.151 -17.808 -7.786 1.00 89.75 84 ALA A CA 1
ATOM 660 C C . ALA A 1 84 ? -0.142 -17.481 -8.905 1.00 89.75 84 ALA A C 1
ATOM 662 O O . ALA A 1 84 ? 0.668 -18.332 -9.277 1.00 89.75 84 ALA A O 1
ATOM 663 N N . ILE A 1 85 ? -0.124 -16.231 -9.385 1.00 86.25 85 ILE A N 1
ATOM 664 C CA . ILE A 1 85 ? 0.849 -15.749 -10.381 1.00 86.25 85 ILE A CA 1
ATOM 665 C C . ILE A 1 85 ? 2.284 -15.856 -9.841 1.00 86.25 85 ILE A C 1
ATOM 667 O O . ILE A 1 85 ? 3.201 -16.251 -10.561 1.00 86.25 85 ILE A O 1
ATOM 671 N N . GLY A 1 86 ? 2.496 -15.515 -8.567 1.00 82.56 86 GLY A N 1
ATOM 672 C CA . GLY A 1 86 ? 3.809 -15.535 -7.923 1.00 82.56 86 GLY A CA 1
ATOM 673 C C . GLY A 1 86 ? 4.379 -16.939 -7.699 1.00 82.56 86 GLY A C 1
ATOM 674 O O . GLY A 1 86 ? 5.604 -17.093 -7.680 1.00 82.56 86 GLY A O 1
ATOM 675 N N . LYS A 1 87 ? 3.514 -17.947 -7.550 1.00 91.56 87 LYS A N 1
ATOM 676 C CA . LYS A 1 87 ? 3.891 -19.361 -7.390 1.00 91.56 87 LYS A CA 1
ATOM 677 C C . LYS A 1 87 ? 4.288 -20.023 -8.708 1.00 91.56 87 LYS A C 1
ATOM 679 O O . LYS A 1 87 ? 5.099 -20.946 -8.708 1.00 91.56 87 LYS A O 1
ATOM 684 N N . GLN A 1 88 ? 3.768 -19.545 -9.835 1.00 92.19 88 GLN A N 1
ATOM 685 C CA . GLN A 1 88 ? 4.125 -20.068 -11.150 1.00 92.19 88 GLN A CA 1
ATOM 686 C C . GLN A 1 88 ? 5.461 -19.483 -11.627 1.00 92.19 88 GLN A C 1
ATOM 688 O O . GLN A 1 88 ? 5.547 -18.327 -12.042 1.00 92.19 88 GLN A O 1
ATOM 693 N N . PHE A 1 89 ? 6.519 -20.302 -11.603 1.00 92.38 89 PHE A N 1
ATOM 694 C CA . PHE A 1 89 ? 7.880 -19.873 -11.951 1.00 92.38 89 PHE A CA 1
ATOM 695 C C . PHE A 1 89 ? 7.979 -19.244 -13.347 1.00 92.38 89 PHE A C 1
ATOM 697 O O . PHE A 1 89 ? 8.557 -18.168 -13.490 1.00 92.38 89 PHE A O 1
ATOM 704 N N . LEU A 1 90 ? 7.398 -19.889 -14.365 1.00 91.88 90 LEU A N 1
ATOM 705 C CA . LEU A 1 90 ? 7.468 -19.408 -15.747 1.00 91.88 90 LEU A CA 1
ATOM 706 C C . LEU A 1 90 ? 6.786 -18.049 -15.904 1.00 91.88 90 LEU A C 1
ATOM 708 O O . LEU A 1 90 ? 7.391 -17.125 -16.435 1.00 91.88 90 LEU A O 1
ATOM 712 N N . VAL A 1 91 ? 5.577 -17.893 -15.361 1.00 88.44 91 VAL A N 1
ATOM 713 C CA . VAL A 1 91 ? 4.833 -16.627 -15.414 1.00 88.44 91 VAL A CA 1
ATOM 714 C C . VAL A 1 91 ? 5.610 -15.519 -14.702 1.00 88.44 91 VAL A C 1
ATOM 716 O O . VAL A 1 91 ? 5.812 -14.440 -15.258 1.00 88.44 91 VAL A O 1
ATOM 719 N N . LYS A 1 92 ? 6.136 -15.794 -13.504 1.00 86.75 92 LYS A N 1
ATOM 720 C CA . LYS A 1 92 ? 6.966 -14.845 -12.755 1.00 86.75 92 LYS A CA 1
ATOM 721 C C . LYS A 1 92 ? 8.242 -14.456 -13.507 1.00 86.75 92 LYS A C 1
ATOM 723 O O . LYS A 1 92 ? 8.624 -13.284 -13.473 1.00 86.75 92 LYS A O 1
ATOM 728 N N . LYS A 1 93 ? 8.889 -15.407 -14.189 1.00 91.62 93 LYS A N 1
ATOM 729 C CA . LYS A 1 93 ? 10.084 -15.169 -15.008 1.00 91.62 93 LYS A CA 1
ATOM 730 C C . LYS A 1 93 ? 9.759 -14.260 -16.193 1.00 91.62 93 LYS A C 1
ATOM 732 O O . LYS A 1 93 ? 10.391 -13.215 -16.322 1.00 91.62 93 LYS A O 1
ATOM 737 N N . THR A 1 94 ? 8.729 -14.592 -16.972 1.00 88.56 94 THR A N 1
ATOM 738 C CA . THR A 1 94 ? 8.286 -13.794 -18.125 1.00 88.56 94 THR A CA 1
ATOM 739 C C . THR A 1 94 ? 7.905 -12.374 -17.708 1.00 88.56 94 THR A C 1
ATOM 741 O O . THR A 1 94 ? 8.383 -11.411 -18.300 1.00 88.56 94 THR A O 1
ATOM 744 N N . ILE A 1 95 ? 7.136 -12.214 -16.623 1.00 85.19 95 ILE A N 1
ATOM 745 C CA . ILE A 1 95 ? 6.817 -10.892 -16.058 1.00 85.19 95 ILE A CA 1
ATOM 746 C C . ILE A 1 95 ? 8.096 -10.139 -15.662 1.00 85.19 95 ILE A C 1
ATOM 748 O O . ILE A 1 95 ? 8.198 -8.931 -15.873 1.00 85.19 95 ILE A O 1
ATOM 752 N N . GLY A 1 96 ? 9.074 -10.830 -15.073 1.00 84.38 96 GLY A N 1
ATOM 753 C CA . GLY A 1 96 ? 10.368 -10.256 -14.710 1.00 84.38 96 GLY A CA 1
ATOM 754 C C . GLY A 1 96 ? 11.146 -9.734 -15.918 1.00 84.38 96 GLY A C 1
ATOM 755 O O . GLY A 1 96 ? 11.668 -8.620 -15.871 1.00 84.38 96 GLY A O 1
ATOM 756 N N . ASP A 1 97 ? 11.184 -10.493 -17.008 1.00 86.62 97 ASP A N 1
ATOM 757 C CA . ASP A 1 97 ? 11.865 -10.090 -18.239 1.00 86.62 97 ASP A CA 1
ATOM 758 C C . ASP A 1 97 ? 11.139 -8.924 -18.929 1.00 86.62 97 ASP A C 1
ATOM 760 O O . ASP A 1 97 ? 11.780 -7.929 -19.277 1.00 86.62 97 ASP A O 1
ATOM 764 N N . CYS A 1 98 ? 9.802 -8.943 -18.978 1.00 84.31 98 CYS A N 1
ATOM 765 C CA . CYS A 1 98 ? 9.004 -7.797 -19.424 1.00 84.31 98 CYS A CA 1
ATOM 766 C C . CYS A 1 98 ? 9.309 -6.536 -18.597 1.00 84.31 98 CYS A C 1
ATOM 768 O O . CYS A 1 98 ? 9.528 -5.460 -19.154 1.00 84.31 98 CYS A O 1
ATOM 770 N N . LYS A 1 99 ? 9.409 -6.654 -17.265 1.00 83.50 99 LYS A N 1
ATOM 771 C CA . LYS A 1 99 ? 9.769 -5.530 -16.380 1.00 83.50 99 LYS A CA 1
ATOM 772 C C . LYS A 1 99 ? 11.167 -4.976 -16.657 1.00 83.50 99 LYS A C 1
ATOM 774 O O . LYS A 1 99 ? 11.363 -3.769 -16.518 1.00 83.50 99 LYS A O 1
ATOM 779 N N . LYS A 1 100 ? 12.138 -5.809 -17.051 1.00 85.69 100 LYS A N 1
ATOM 780 C CA . LYS A 1 100 ? 13.484 -5.343 -17.436 1.00 85.69 100 LYS A CA 1
ATOM 781 C C . LYS A 1 100 ? 13.432 -4.502 -18.709 1.00 85.69 100 LYS A C 1
ATOM 783 O O . LYS A 1 100 ? 14.007 -3.415 -18.725 1.00 85.69 100 LYS A O 1
ATOM 788 N N . ILE A 1 101 ? 12.704 -4.970 -19.725 1.00 83.69 101 ILE A N 1
ATOM 789 C CA . ILE A 1 101 ? 12.509 -4.251 -20.995 1.00 83.69 101 ILE A CA 1
ATOM 790 C C . ILE A 1 101 ? 11.840 -2.902 -20.723 1.00 83.69 101 ILE A C 1
ATOM 792 O O . ILE A 1 101 ? 12.369 -1.851 -21.078 1.00 83.69 101 ILE A O 1
ATOM 796 N N . VAL A 1 102 ? 10.728 -2.921 -19.990 1.00 80.88 102 VAL A N 1
ATOM 797 C CA . VAL A 1 102 ? 10.016 -1.721 -19.537 1.00 80.88 102 VAL A CA 1
ATOM 798 C C . VAL A 1 102 ? 10.942 -0.768 -18.770 1.00 80.88 102 VAL A C 1
ATOM 800 O O . VAL A 1 102 ? 10.931 0.443 -18.993 1.00 80.88 102 VAL A O 1
ATOM 803 N N . GLY A 1 103 ? 11.766 -1.298 -17.865 1.00 80.19 103 GLY A N 1
ATOM 804 C CA . GLY A 1 103 ? 12.726 -0.520 -17.089 1.00 80.19 103 GLY A CA 1
ATOM 805 C C . GLY A 1 103 ? 13.785 0.167 -17.954 1.00 80.19 103 GLY A C 1
ATOM 806 O O . GLY A 1 103 ? 14.159 1.302 -17.662 1.00 80.19 103 GLY A O 1
ATOM 807 N N . LEU A 1 104 ? 14.246 -0.483 -19.026 1.00 82.62 104 LEU A N 1
ATOM 808 C CA . LEU A 1 104 ? 15.159 0.115 -20.002 1.00 82.62 104 LEU A CA 1
ATOM 809 C C . LEU A 1 104 ? 14.485 1.272 -20.755 1.00 82.62 104 LEU A C 1
ATOM 811 O O . LEU A 1 104 ? 15.055 2.359 -20.826 1.00 82.62 104 LEU A O 1
ATOM 815 N N . MET A 1 105 ? 13.252 1.070 -21.230 1.00 79.56 105 MET A N 1
ATOM 816 C CA . MET A 1 105 ? 12.485 2.098 -21.952 1.00 79.56 105 MET A CA 1
ATOM 817 C C . MET A 1 105 ? 12.153 3.315 -21.081 1.00 79.56 105 MET A C 1
ATOM 819 O O . MET A 1 105 ? 12.083 4.437 -21.576 1.00 79.56 105 MET A O 1
ATOM 823 N N . ASN A 1 106 ? 11.971 3.116 -19.773 1.00 77.25 106 ASN A N 1
ATOM 824 C CA . ASN A 1 106 ? 11.742 4.215 -18.834 1.00 77.25 106 ASN A CA 1
ATOM 825 C C . ASN A 1 106 ? 12.990 5.065 -18.582 1.00 77.25 106 ASN A C 1
ATOM 827 O O . ASN A 1 106 ? 12.865 6.267 -18.367 1.00 77.25 106 ASN A O 1
ATOM 831 N N . ARG A 1 107 ? 14.177 4.450 -18.566 1.00 82.75 107 ARG A N 1
ATOM 832 C CA . ARG A 1 107 ? 15.432 5.120 -18.185 1.00 82.75 107 ARG A CA 1
ATOM 833 C C . ARG A 1 107 ? 16.217 5.684 -19.369 1.00 82.75 107 ARG A C 1
ATOM 835 O O . ARG A 1 107 ? 17.070 6.536 -19.158 1.00 82.75 107 ARG A O 1
ATOM 842 N N . SER A 1 108 ? 15.958 5.211 -20.588 1.00 87.25 108 SER A N 1
ATOM 843 C CA . SER A 1 108 ? 16.684 5.607 -21.798 1.00 87.25 108 SER A CA 1
ATOM 844 C C . SER A 1 108 ? 15.763 6.322 -22.785 1.00 87.25 108 SER A C 1
ATOM 846 O O . SER A 1 108 ? 14.900 5.705 -23.413 1.00 87.25 108 SER A O 1
ATOM 848 N N . ASP A 1 109 ? 15.969 7.628 -22.957 1.00 80.75 109 ASP A N 1
ATOM 849 C CA . ASP A 1 109 ? 15.225 8.426 -23.937 1.00 80.75 109 ASP A CA 1
ATOM 850 C C . ASP A 1 109 ? 15.437 7.975 -25.396 1.00 80.75 109 ASP A C 1
ATOM 852 O O . ASP A 1 109 ? 14.447 7.945 -26.132 1.00 80.75 109 ASP A O 1
ATOM 856 N N . PRO A 1 110 ? 16.650 7.580 -25.846 1.00 85.25 110 PRO A N 1
ATOM 857 C CA . PRO A 1 110 ? 16.838 7.005 -27.179 1.00 85.25 110 PRO A CA 1
ATOM 858 C C . PRO A 1 110 ? 16.000 5.742 -27.389 1.00 85.25 110 PRO A C 1
ATOM 860 O O . PRO A 1 110 ? 15.263 5.651 -28.367 1.00 85.25 110 PRO A O 1
ATOM 863 N N . ALA A 1 111 ? 16.032 4.811 -26.429 1.00 79.56 111 ALA A N 1
ATOM 864 C CA . ALA A 1 111 ? 15.267 3.568 -26.509 1.00 79.56 111 ALA A CA 1
ATOM 865 C C . ALA A 1 111 ? 13.754 3.841 -26.546 1.00 79.56 111 ALA A C 1
ATOM 867 O O . ALA A 1 111 ? 13.032 3.258 -27.355 1.00 79.56 111 ALA A O 1
ATOM 868 N N . ARG A 1 112 ? 13.277 4.798 -25.737 1.00 83.31 112 ARG A N 1
ATOM 869 C CA . ARG A 1 112 ? 11.868 5.217 -25.720 1.00 83.31 112 ARG A CA 1
ATOM 870 C C . ARG A 1 112 ? 11.426 5.850 -27.039 1.00 83.31 112 ARG A C 1
ATOM 872 O O . ARG A 1 112 ? 10.285 5.654 -27.449 1.00 83.31 112 ARG A O 1
ATOM 879 N N . LYS A 1 113 ? 12.297 6.627 -27.693 1.00 84.00 113 LYS A N 1
ATOM 880 C CA . LYS A 1 113 ? 12.017 7.246 -28.998 1.00 84.00 113 LYS A CA 1
ATOM 881 C C . LYS A 1 113 ? 11.913 6.189 -30.095 1.00 84.00 113 LYS A C 1
ATOM 883 O O . LYS A 1 113 ? 10.904 6.177 -30.791 1.00 84.00 113 LYS A O 1
ATOM 888 N N . THR A 1 114 ? 12.880 5.277 -30.192 1.00 84.94 114 THR A N 1
ATOM 889 C CA . THR A 1 114 ? 12.853 4.181 -31.174 1.00 84.94 114 THR A CA 1
ATOM 890 C C . THR A 1 114 ? 11.634 3.282 -30.977 1.00 84.94 114 THR A C 1
ATOM 892 O O . THR A 1 114 ? 10.943 2.968 -31.939 1.00 84.94 114 THR A O 1
ATOM 895 N N . PHE A 1 115 ? 11.297 2.945 -29.728 1.00 82.12 115 PHE A N 1
ATOM 896 C CA . PHE A 1 115 ? 10.104 2.155 -29.418 1.00 82.12 115 PHE A CA 1
ATOM 897 C C . PHE A 1 115 ? 8.812 2.827 -29.908 1.00 82.12 115 PHE A C 1
ATOM 899 O O . PHE A 1 115 ? 7.979 2.175 -30.527 1.00 82.12 115 PHE A O 1
ATOM 906 N N . LYS A 1 116 ? 8.665 4.144 -29.708 1.00 79.50 116 LYS A N 1
ATOM 907 C CA . LYS A 1 116 ? 7.500 4.901 -30.198 1.00 79.50 116 LYS A CA 1
ATOM 908 C C . LYS A 1 116 ? 7.399 4.955 -31.723 1.00 79.50 116 LYS A C 1
ATOM 910 O O . LYS A 1 116 ? 6.290 5.068 -32.230 1.00 79.50 116 LYS A O 1
ATOM 915 N N . VAL A 1 117 ? 8.524 4.929 -32.438 1.00 84.44 117 VAL A N 1
ATOM 916 C CA . VAL A 1 117 ? 8.532 4.859 -33.909 1.00 84.44 117 VAL A CA 1
ATOM 917 C C . VAL A 1 117 ? 7.999 3.499 -34.355 1.00 84.44 117 VAL A C 1
ATOM 919 O O . VAL A 1 117 ? 7.022 3.449 -35.091 1.00 84.44 117 VAL A O 1
ATOM 922 N N . ILE A 1 118 ? 8.536 2.416 -33.789 1.00 83.06 118 ILE A N 1
ATOM 923 C CA . ILE A 1 118 ? 8.101 1.043 -34.083 1.00 83.06 118 ILE A CA 1
ATOM 924 C C . ILE A 1 118 ? 6.610 0.840 -33.750 1.00 83.06 118 ILE A C 1
ATOM 926 O O . ILE A 1 118 ? 5.886 0.210 -34.509 1.00 83.06 118 ILE A O 1
ATOM 930 N N . GLN A 1 119 ? 6.104 1.408 -32.648 1.00 75.19 119 GLN A N 1
ATOM 931 C CA . GLN A 1 119 ? 4.674 1.322 -32.306 1.00 75.19 119 GLN A CA 1
ATOM 932 C C . GLN A 1 119 ? 3.752 1.933 -33.371 1.00 75.19 119 GLN A C 1
ATOM 934 O O . GLN A 1 119 ? 2.653 1.424 -33.581 1.00 75.19 119 GLN A O 1
ATOM 939 N N . LYS A 1 120 ? 4.195 3.013 -34.025 1.00 78.44 120 LYS A N 1
ATOM 940 C CA . LYS A 1 120 ? 3.451 3.653 -35.116 1.00 78.44 120 LYS A CA 1
ATOM 941 C C . LYS A 1 120 ? 3.521 2.839 -36.405 1.00 78.44 120 LYS A C 1
ATOM 943 O O . LYS A 1 120 ? 2.543 2.786 -37.134 1.00 78.44 120 LYS A O 1
ATOM 948 N N . GLU A 1 121 ? 4.652 2.184 -36.664 1.00 82.00 121 GLU A N 1
ATOM 949 C CA . GLU A 1 121 ? 4.838 1.318 -37.838 1.00 82.00 121 GLU A CA 1
ATOM 950 C C . GLU A 1 121 ? 3.968 0.053 -37.791 1.00 82.00 121 GLU A C 1
ATOM 952 O O . GLU A 1 121 ? 3.558 -0.441 -38.837 1.00 82.00 121 GLU A O 1
ATOM 957 N N . ILE A 1 122 ? 3.655 -0.460 -36.595 1.00 78.94 122 ILE A N 1
ATOM 958 C CA . ILE A 1 122 ? 2.846 -1.680 -36.409 1.00 78.94 122 ILE A CA 1
ATOM 959 C C . ILE A 1 122 ? 1.328 -1.360 -36.313 1.00 78.94 122 ILE A C 1
ATOM 961 O O . ILE A 1 122 ? 0.528 -2.248 -36.048 1.00 78.94 122 ILE A O 1
ATOM 965 N N . ASP A 1 123 ? 0.899 -0.107 -36.528 1.00 65.12 123 ASP A N 1
ATOM 966 C CA . ASP A 1 123 ? -0.503 0.354 -36.377 1.00 65.12 123 ASP A CA 1
ATOM 967 C C . ASP A 1 123 ? -1.125 0.009 -35.003 1.00 65.12 123 ASP A C 1
ATOM 969 O O . ASP A 1 123 ? -2.320 -0.238 -34.843 1.00 65.12 123 ASP A O 1
ATOM 973 N N . ILE A 1 124 ? -0.296 0.015 -33.952 1.00 63.50 124 ILE A N 1
ATOM 974 C CA . ILE A 1 124 ? -0.738 -0.123 -32.554 1.00 63.50 124 ILE A CA 1
ATOM 975 C C . ILE A 1 124 ? -0.846 1.280 -31.937 1.00 63.50 124 ILE A C 1
ATOM 977 O O . ILE A 1 124 ? -0.381 1.540 -30.827 1.00 63.50 124 ILE A O 1
ATOM 981 N N . GLU A 1 125 ? -1.443 2.234 -32.659 1.00 53.31 125 GLU A N 1
ATOM 982 C CA . GLU A 1 125 ? -1.543 3.627 -32.195 1.00 53.31 125 GLU A CA 1
ATOM 983 C C . GLU A 1 125 ? -2.518 3.803 -31.012 1.00 53.31 125 GLU A C 1
ATOM 985 O O . GLU A 1 125 ? -2.482 4.828 -30.327 1.00 53.31 125 GLU A O 1
ATOM 990 N N . LYS A 1 126 ? -3.374 2.807 -30.727 1.00 52.66 126 LYS A N 1
ATOM 991 C CA . LYS A 1 126 ? -4.491 2.935 -29.769 1.00 52.66 126 LYS A CA 1
ATOM 992 C C . LYS A 1 126 ? -4.386 2.161 -28.458 1.00 52.66 126 LYS A C 1
ATOM 994 O O . LYS A 1 126 ? -5.262 2.349 -27.616 1.00 52.66 126 LYS A O 1
ATOM 999 N N . LEU A 1 127 ? -3.329 1.387 -28.209 1.00 50.00 127 LEU A N 1
ATOM 1000 C CA . LEU A 1 127 ? -3.019 1.003 -26.831 1.00 50.00 127 LEU A CA 1
ATOM 1001 C C . LEU A 1 127 ? -1.957 1.955 -26.290 1.00 50.00 127 LEU A C 1
ATOM 1003 O O . LEU A 1 127 ? -0.775 1.800 -26.613 1.00 50.00 127 LEU A O 1
ATOM 1007 N N . PRO A 1 128 ? -2.316 2.929 -25.431 1.00 45.69 128 PRO A N 1
ATOM 1008 C CA . PRO A 1 128 ? -1.318 3.516 -24.569 1.00 45.69 128 PRO A CA 1
ATOM 1009 C C . PRO A 1 128 ? -0.830 2.372 -23.684 1.00 45.69 128 PRO A C 1
ATOM 1011 O O . PRO A 1 128 ? -1.440 2.071 -22.661 1.00 45.69 128 PRO A O 1
ATOM 1014 N N . LEU A 1 129 ? 0.279 1.737 -24.069 1.00 48.81 129 LEU A N 1
ATOM 1015 C CA . LEU A 1 129 ? 1.110 0.981 -23.150 1.00 48.81 129 LEU A CA 1
ATOM 1016 C C . LEU A 1 129 ? 1.603 1.999 -22.116 1.00 48.81 129 LEU A C 1
ATOM 1018 O O . LEU A 1 129 ? 2.737 2.476 -22.147 1.00 48.81 129 LEU A O 1
ATOM 1022 N N . LYS A 1 130 ? 0.731 2.338 -21.157 1.00 47.78 130 LYS A N 1
ATOM 1023 C CA . LYS A 1 130 ? 1.156 2.494 -19.781 1.00 47.78 130 LYS A CA 1
ATOM 1024 C C . LYS A 1 130 ? 1.893 1.201 -19.537 1.00 47.78 130 LYS A C 1
ATOM 1026 O O . LYS A 1 130 ? 1.276 0.153 -19.391 1.00 47.78 130 LYS A O 1
ATOM 1031 N N . LEU A 1 131 ? 3.216 1.276 -19.639 1.00 42.56 131 LEU A N 1
ATOM 1032 C CA . LEU A 1 131 ? 4.116 0.231 -19.200 1.00 42.56 131 LEU A CA 1
ATOM 1033 C C . LEU A 1 131 ? 3.474 -0.342 -17.944 1.00 42.56 131 LEU A C 1
ATOM 1035 O O . LEU A 1 131 ? 3.195 0.461 -17.050 1.00 42.56 131 LEU A O 1
ATOM 1039 N N . LEU A 1 132 ? 3.131 -1.638 -17.946 1.00 42.22 132 LEU A N 1
ATOM 1040 C CA . LEU A 1 132 ? 2.522 -2.347 -16.819 1.00 42.22 132 LEU A CA 1
ATOM 1041 C C . LEU A 1 132 ? 3.493 -2.245 -15.643 1.00 42.22 132 LEU A C 1
ATOM 1043 O O . LEU A 1 132 ? 4.261 -3.152 -15.319 1.00 42.22 132 LEU A O 1
ATOM 1047 N N . GLN A 1 133 ? 3.530 -1.068 -15.034 1.00 38.66 133 GLN A N 1
ATOM 1048 C CA . GLN A 1 133 ? 4.108 -0.868 -13.743 1.00 38.66 133 GLN A CA 1
ATOM 1049 C C . GLN A 1 133 ? 3.236 -1.757 -12.862 1.00 38.66 133 GLN A C 1
ATOM 1051 O O . GLN A 1 133 ? 2.007 -1.658 -12.960 1.00 38.66 133 GLN A O 1
ATOM 1056 N N . PRO A 1 134 ? 3.825 -2.647 -12.034 1.00 35.56 134 PRO A N 1
ATOM 1057 C CA . PRO A 1 134 ? 3.041 -3.226 -10.949 1.00 35.56 134 PRO A CA 1
ATOM 1058 C C . PRO A 1 134 ? 2.341 -2.035 -10.306 1.00 35.56 134 PRO A C 1
ATOM 1060 O O . PRO A 1 134 ? 3.048 -1.045 -10.083 1.00 35.56 134 PRO A O 1
ATOM 1063 N N . PRO A 1 135 ? 1.004 -2.058 -10.163 1.00 37.03 135 PRO A N 1
ATOM 1064 C CA . PRO A 1 135 ? 0.235 -0.855 -9.906 1.00 37.03 135 PRO A CA 1
ATOM 1065 C C . PRO A 1 135 ? 0.968 -0.072 -8.829 1.00 37.03 135 PRO A C 1
ATOM 1067 O O . PRO A 1 135 ? 1.135 -0.575 -7.713 1.00 37.03 135 PRO A O 1
ATOM 1070 N N . GLN A 1 136 ? 1.500 1.111 -9.174 1.00 40.25 136 GLN A N 1
ATOM 1071 C CA . GLN A 1 136 ? 1.837 2.055 -8.121 1.00 40.25 136 GLN A CA 1
ATOM 1072 C C . GLN A 1 136 ? 0.542 2.152 -7.344 1.00 40.25 136 GLN A C 1
ATOM 1074 O O . GLN A 1 136 ? -0.473 2.447 -7.982 1.00 40.25 136 GLN A O 1
ATOM 1079 N N . ARG A 1 137 ? 0.566 1.730 -6.063 1.00 34.25 137 ARG A N 1
ATOM 1080 C CA . ARG A 1 137 ? -0.632 1.580 -5.222 1.00 34.25 137 ARG A CA 1
ATOM 1081 C C . ARG A 1 137 ? -1.593 2.680 -5.634 1.00 34.25 137 ARG A C 1
ATOM 1083 O O . ARG A 1 137 ? -1.206 3.839 -5.465 1.00 34.25 137 ARG A O 1
ATOM 1090 N N . PRO A 1 138 ? -2.731 2.350 -6.272 1.00 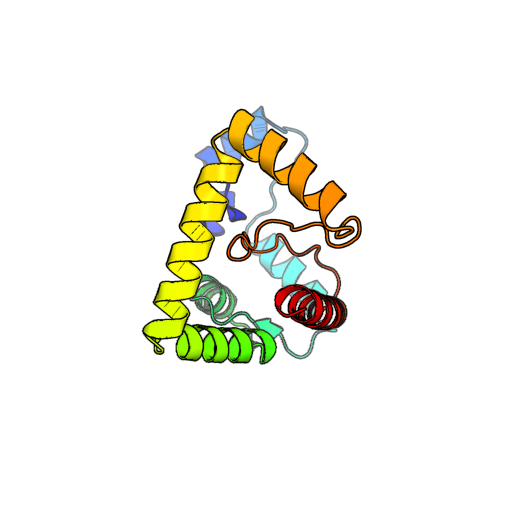36.19 138 PRO A N 1
ATOM 1091 C CA . PRO A 1 138 ? -3.559 3.385 -6.845 1.00 36.19 138 PRO A CA 1
ATOM 1092 C C . PRO A 1 138 ? -3.851 4.357 -5.714 1.00 36.19 138 PRO A C 1
ATOM 1094 O O . PRO A 1 138 ? -4.318 3.947 -4.648 1.00 36.19 138 PRO A O 1
ATOM 1097 N N . VAL A 1 139 ? -3.509 5.630 -5.895 1.00 41.16 139 VAL A N 1
ATOM 1098 C CA . VAL A 1 139 ? -4.080 6.663 -5.041 1.00 41.16 139 VAL A CA 1
ATOM 1099 C C . VAL A 1 139 ? -5.532 6.728 -5.489 1.00 41.16 139 VAL A C 1
ATOM 1101 O O . VAL A 1 139 ? -5.874 7.456 -6.413 1.00 41.16 139 VAL A O 1
ATOM 1104 N N . PHE A 1 140 ? -6.354 5.838 -4.931 1.00 38.44 140 PHE A N 1
ATOM 1105 C CA . PHE A 1 140 ? -7.767 5.742 -5.251 1.00 38.44 140 PHE A CA 1
ATOM 1106 C C . PHE A 1 140 ? -8.420 7.079 -4.871 1.00 38.44 140 PHE A C 1
ATOM 1108 O O . PHE A 1 140 ? -8.382 7.454 -3.691 1.00 38.44 140 PHE A O 1
ATOM 1115 N N . PRO A 1 141 ? -9.030 7.813 -5.820 1.00 37.91 141 PRO A N 1
ATOM 1116 C CA . PRO A 1 141 ? -9.966 8.867 -5.466 1.00 37.91 141 PRO A CA 1
ATOM 1117 C C . PRO A 1 141 ? -11.081 8.222 -4.637 1.00 37.91 141 PRO A C 1
ATOM 1119 O O . PRO A 1 141 ? -11.595 7.163 -4.994 1.00 37.91 141 PRO A O 1
ATOM 1122 N N . ARG A 1 142 ? -11.405 8.820 -3.488 1.00 41.94 142 ARG A N 1
ATOM 1123 C CA . ARG A 1 142 ? -12.291 8.262 -2.450 1.00 41.94 142 ARG A CA 1
ATOM 1124 C C . ARG A 1 142 ? -13.779 8.235 -2.840 1.00 41.94 142 ARG A C 1
ATOM 1126 O O . ARG A 1 142 ? -14.622 8.615 -2.032 1.00 41.94 142 ARG A O 1
ATOM 1133 N N . SER A 1 143 ? -14.138 7.812 -4.044 1.00 38.28 143 SER A N 1
ATOM 1134 C CA . SER A 1 143 ? -15.538 7.640 -4.432 1.00 38.28 143 SER A CA 1
ATOM 1135 C C . SER A 1 143 ? -15.858 6.155 -4.593 1.00 38.28 143 SER A C 1
ATOM 1137 O O . SER A 1 143 ? -15.362 5.510 -5.499 1.00 38.28 143 SER A O 1
ATOM 1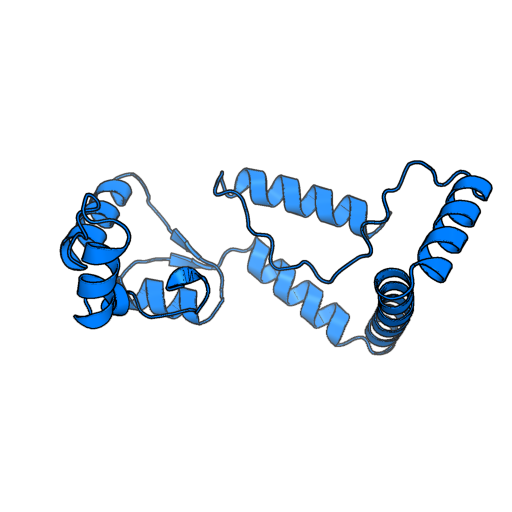139 N N . SER A 1 144 ? -16.653 5.648 -3.644 1.00 44.22 144 SER A N 1
ATOM 1140 C CA . SER A 1 144 ? -17.385 4.368 -3.579 1.00 44.22 144 SER A CA 1
ATOM 1141 C C . SER A 1 144 ? -16.690 3.051 -3.998 1.00 44.22 144 SER A C 1
ATOM 1143 O O . SER A 1 144 ? -16.074 2.897 -5.049 1.00 44.22 144 SER A O 1
ATOM 1145 N N . CYS A 1 145 ? -16.917 1.996 -3.202 1.00 44.25 145 CYS A N 1
ATOM 1146 C CA . CYS A 1 145 ? -16.499 0.622 -3.528 1.00 44.25 145 CYS A CA 1
ATOM 1147 C C . CYS A 1 145 ? -17.014 0.132 -4.901 1.00 44.25 145 CYS A C 1
ATOM 1149 O O . CYS A 1 145 ? -16.370 -0.704 -5.531 1.00 44.25 145 CYS A O 1
ATOM 1151 N N . SER A 1 146 ? -18.134 0.675 -5.393 1.00 45.66 146 SER A N 1
ATOM 1152 C CA . SER A 1 146 ? -18.678 0.366 -6.721 1.00 45.66 146 SER A CA 1
ATOM 1153 C C . SER A 1 146 ? -17.830 0.931 -7.868 1.00 45.66 146 SER A C 1
ATOM 1155 O O . SER A 1 146 ? -17.605 0.230 -8.855 1.00 45.66 146 SER A O 1
ATOM 1157 N N . ALA A 1 147 ? -17.284 2.144 -7.733 1.00 44.97 147 ALA A N 1
ATOM 1158 C CA . ALA A 1 147 ? -16.358 2.693 -8.724 1.00 44.97 147 ALA A CA 1
ATOM 1159 C C . ALA A 1 147 ? -15.004 1.966 -8.689 1.00 44.97 147 ALA A C 1
ATOM 1161 O O . ALA A 1 147 ? -14.372 1.799 -9.732 1.00 44.97 147 ALA A O 1
ATOM 1162 N N . GLY A 1 148 ? -14.595 1.465 -7.516 1.00 48.62 148 GLY A N 1
ATOM 1163 C CA . GLY A 1 148 ? -13.420 0.605 -7.352 1.00 48.62 148 GLY A CA 1
ATOM 1164 C C . GLY A 1 148 ? -13.525 -0.714 -8.125 1.00 48.62 148 GLY A C 1
ATOM 1165 O O . GLY A 1 148 ? -12.585 -1.078 -8.824 1.00 48.62 148 GLY A O 1
ATOM 1166 N N . LEU A 1 149 ? -14.680 -1.388 -8.077 1.00 46.69 149 LEU A N 1
ATOM 1167 C CA . LEU A 1 149 ? -14.957 -2.602 -8.862 1.00 46.69 149 LEU A CA 1
ATOM 1168 C C . LEU A 1 149 ? -14.974 -2.323 -10.368 1.00 46.69 149 LEU A C 1
ATOM 1170 O O . LEU A 1 149 ? -14.288 -3.007 -11.119 1.00 46.69 149 LEU A O 1
ATOM 1174 N N . ALA A 1 150 ? -15.684 -1.281 -10.806 1.00 46.81 150 ALA A N 1
ATOM 1175 C CA . ALA A 1 150 ? -15.747 -0.912 -12.220 1.00 46.81 150 ALA A CA 1
ATOM 1176 C C . ALA A 1 150 ? -14.396 -0.427 -12.776 1.00 46.81 150 ALA A C 1
ATOM 1178 O O . ALA A 1 150 ? -14.151 -0.542 -13.975 1.00 46.81 150 ALA A O 1
ATOM 1179 N N . SER A 1 151 ? -13.529 0.130 -11.926 1.00 45.56 151 SER A N 1
ATOM 1180 C CA . SER A 1 151 ? -12.163 0.514 -12.297 1.00 45.56 151 SER A CA 1
ATOM 1181 C C . SER A 1 151 ? -11.222 -0.686 -12.283 1.00 45.56 151 SER A C 1
ATOM 1183 O O . SER A 1 151 ? -10.404 -0.794 -13.178 1.00 45.56 151 SER A O 1
ATOM 1185 N N . PHE A 1 152 ? -11.359 -1.616 -11.333 1.00 42.59 152 PHE A N 1
ATOM 1186 C CA . PHE A 1 152 ? -10.566 -2.847 -11.279 1.00 42.59 152 PHE A CA 1
ATOM 1187 C C . PHE A 1 152 ? -10.882 -3.788 -12.447 1.00 42.59 152 PHE A C 1
ATOM 1189 O O . PHE A 1 152 ? -9.961 -4.321 -13.054 1.00 42.59 152 PHE A O 1
ATOM 1196 N N . VAL A 1 153 ? -12.164 -3.949 -12.800 1.00 45.06 153 VAL A N 1
ATOM 1197 C CA . VAL A 1 153 ? -12.591 -4.720 -13.980 1.00 45.06 153 VAL A CA 1
ATOM 1198 C C . VAL A 1 153 ? -12.074 -4.063 -15.258 1.00 45.06 153 VAL A C 1
ATOM 1200 O O . VAL A 1 153 ? -11.425 -4.739 -16.045 1.00 45.06 153 VAL A O 1
ATOM 1203 N N . ARG A 1 154 ? -12.224 -2.737 -15.409 1.00 41.94 154 ARG A N 1
ATOM 1204 C CA . ARG A 1 154 ? -11.665 -2.010 -16.563 1.00 41.94 154 ARG A CA 1
ATOM 1205 C C . ARG A 1 154 ? -10.142 -2.083 -16.643 1.00 41.94 154 ARG A C 1
ATOM 1207 O O . ARG A 1 154 ? -9.604 -2.209 -17.731 1.00 41.94 154 ARG A O 1
ATOM 1214 N N . GLN A 1 155 ? -9.452 -2.023 -15.506 1.00 42.94 155 GLN A N 1
ATOM 1215 C CA . GLN A 1 155 ? -7.995 -2.108 -15.446 1.00 42.94 155 GLN A CA 1
ATOM 1216 C C . GLN A 1 155 ? -7.514 -3.525 -15.792 1.00 42.94 155 GLN A C 1
ATOM 1218 O O . GLN A 1 155 ? -6.558 -3.669 -16.540 1.00 42.94 155 GLN A O 1
ATOM 1223 N N . LYS A 1 156 ? -8.231 -4.569 -15.352 1.00 39.75 156 LYS A N 1
ATOM 1224 C CA . LYS A 1 156 ? -7.962 -5.964 -15.728 1.00 39.75 156 LYS A CA 1
ATOM 1225 C C . LYS A 1 156 ? -8.288 -6.260 -17.196 1.00 39.75 156 LYS A C 1
ATOM 1227 O O . LYS A 1 156 ? -7.524 -6.981 -17.819 1.00 39.75 156 LYS A O 1
ATOM 1232 N N . GLU A 1 157 ? -9.347 -5.693 -17.768 1.00 34.09 157 GLU A N 1
ATOM 1233 C CA . GLU A 1 157 ? -9.640 -5.821 -19.207 1.00 34.09 157 GLU A CA 1
ATOM 1234 C C . GLU A 1 157 ? -8.550 -5.181 -20.079 1.00 34.09 157 GLU A C 1
ATOM 1236 O O . GLU A 1 157 ? -8.224 -5.725 -21.127 1.00 34.09 157 GLU A O 1
ATOM 1241 N N . THR A 1 158 ? -7.924 -4.089 -19.626 1.00 36.47 158 THR A N 1
ATOM 1242 C CA . THR A 1 158 ? -6.790 -3.451 -20.325 1.00 36.47 158 THR A CA 1
ATOM 1243 C C . THR A 1 158 ? -5.415 -4.049 -20.013 1.00 36.47 158 THR A C 1
ATOM 1245 O O . THR A 1 158 ? -4.449 -3.710 -20.684 1.00 36.47 158 THR A O 1
ATOM 1248 N N . ASP A 1 159 ? -5.291 -4.890 -18.982 1.00 34.62 159 ASP A N 1
ATOM 1249 C CA . ASP A 1 159 ? -4.010 -5.499 -18.587 1.00 34.62 159 ASP A CA 1
ATOM 1250 C C . ASP A 1 159 ? -3.752 -6.846 -19.305 1.00 34.62 159 ASP A C 1
ATOM 1252 O O . ASP A 1 159 ? -2.641 -7.377 -19.218 1.00 34.62 159 ASP A O 1
ATOM 1256 N N . TYR A 1 160 ? -4.759 -7.410 -19.992 1.00 33.09 160 TYR A N 1
ATOM 1257 C CA . TYR A 1 160 ? -4.697 -8.720 -20.668 1.00 33.09 160 TYR A CA 1
ATOM 1258 C C . TYR A 1 160 ? -5.143 -8.717 -22.149 1.00 33.09 160 TYR A C 1
ATOM 1260 O O . TYR A 1 160 ? -5.127 -9.782 -22.769 1.00 33.09 160 TYR A O 1
ATOM 1268 N N . LEU A 1 161 ? -5.507 -7.559 -22.712 1.00 30.41 161 LEU A N 1
ATOM 1269 C CA . LEU A 1 161 ? -5.729 -7.312 -24.148 1.00 30.41 161 LEU A CA 1
ATOM 1270 C C . LEU A 1 161 ? -4.742 -6.244 -24.626 1.00 30.41 161 LEU A C 1
ATOM 1272 O O . LEU A 1 161 ? -4.246 -6.377 -25.765 1.00 30.41 161 LEU A O 1
#

Organism: Romanomermis culicivorax (NCBI:txid13658)

Secondary structure (DSSP, 8-state):
-TTTTT--GGGGGSHHHHHHHHHH-TT-----HHHHHHHHHHHGGG---EEE---HHHHHHHHHTT--EEE-HHHHHHHHHHHHHHH-HHHHHHHHHHHHHHHHHHH-HHHHHHHHHHHHHTT-TT-------S-------S--HHHHHHHHHHHHHHH--

Radius of gyration: 21.97 Å; chains: 1; bounding box: 43×50×59 Å

Sequence (161 aa):
MIALDDQPFSMAGNLGFTRLMKLVAPEYSLKSQTAYKQQFKALYKTVHIILRDSAANIKKAIKDLEFESVSCIVHQLNLVVNDAIGKQFLVKKTIGDCKKIVGLMNRSDPARKTFKVIQKEIDIEKLPLKLLQPPQRPVFPRSSCSAGLASFVRQKETDYL

pLDDT: mean 72.07, std 18.08, range [30.41, 95.19]

Foldseek 3Di:
DCVVVVHDPCVLVDPVNVVVCCVPPVVDDRDDPVVVLVVVVVVCPPPDEAAFDPPPSRVVVCVVSVHHYDYDPVNVVVVVVVVVCVPDPVSVVVVVVLVVLVVCLVVDPVSVVVVVVVCVVVVVPPQPCPPPDVPPPPPDDPDDPVVVVVVVVVVVVSVPD